Protein AF-A0A3N5T633-F1 (afdb_monomer)

Structure (mmCIF, N/CA/C/O backbone):
data_AF-A0A3N5T633-F1
#
_entry.id   AF-A0A3N5T633-F1
#
loop_
_atom_site.group_PDB
_atom_site.id
_atom_site.type_symbol
_atom_site.label_atom_id
_atom_site.label_alt_id
_atom_site.label_comp_id
_atom_site.label_asym_id
_atom_site.label_entity_id
_atom_site.label_seq_id
_atom_site.pdbx_PDB_ins_code
_atom_site.Cartn_x
_atom_site.Cartn_y
_atom_site.Cartn_z
_atom_site.occupancy
_atom_site.B_iso_or_equiv
_atom_site.auth_seq_id
_atom_site.auth_comp_id
_atom_site.auth_asym_id
_atom_site.auth_atom_id
_atom_site.pdbx_PDB_model_num
ATOM 1 N N . MET A 1 1 ? 18.379 8.668 -17.184 1.00 65.50 1 MET A N 1
ATOM 2 C CA . MET A 1 1 ? 18.862 7.280 -17.038 1.00 65.50 1 MET A CA 1
ATOM 3 C C . MET A 1 1 ? 19.262 6.774 -18.404 1.00 65.50 1 MET A C 1
ATOM 5 O O . MET A 1 1 ? 18.618 7.141 -19.381 1.00 65.50 1 MET A O 1
ATOM 9 N N . GLU A 1 2 ? 20.318 5.975 -18.475 1.00 90.38 2 GLU A N 1
ATOM 10 C CA . GLU A 1 2 ? 20.680 5.277 -19.709 1.00 90.38 2 GLU A CA 1
ATOM 11 C C . GLU A 1 2 ? 19.668 4.159 -20.007 1.00 90.38 2 GLU A C 1
ATOM 13 O O . GLU A 1 2 ? 19.046 3.615 -19.094 1.00 90.38 2 GLU A O 1
ATOM 18 N N . GLN A 1 3 ? 19.505 3.798 -21.282 1.00 90.06 3 GLN A N 1
ATOM 19 C CA . GLN A 1 3 ? 18.469 2.857 -21.732 1.00 90.06 3 GLN A CA 1
ATOM 20 C C . GLN A 1 3 ? 18.548 1.484 -21.041 1.00 90.06 3 GLN A C 1
ATOM 22 O O . GLN A 1 3 ? 17.519 0.891 -20.715 1.00 90.06 3 GLN A O 1
ATOM 27 N N . TRP A 1 4 ? 19.757 0.995 -20.757 1.00 94.62 4 TRP A N 1
ATOM 28 C CA . TRP A 1 4 ? 19.950 -0.291 -20.084 1.00 94.62 4 TRP A CA 1
ATOM 29 C C . TRP A 1 4 ? 19.530 -0.261 -18.606 1.00 94.62 4 TRP A C 1
ATOM 31 O O . TRP A 1 4 ? 19.047 -1.271 -18.098 1.00 94.62 4 TRP A O 1
ATOM 41 N N . GLN A 1 5 ? 19.665 0.884 -17.923 1.00 93.88 5 GLN A N 1
ATOM 42 C CA . GLN A 1 5 ? 19.266 1.036 -16.516 1.00 93.88 5 GLN A CA 1
ATOM 43 C C . GLN A 1 5 ? 17.749 0.954 -16.383 1.00 93.88 5 GLN A C 1
ATOM 45 O O . GLN A 1 5 ? 17.239 0.242 -15.521 1.00 93.88 5 GLN A O 1
ATOM 50 N N . THR A 1 6 ? 17.029 1.635 -17.279 1.00 92.00 6 THR A N 1
ATOM 51 C CA . THR A 1 6 ? 15.567 1.567 -17.335 1.00 92.00 6 THR A CA 1
ATOM 52 C C . THR A 1 6 ? 15.103 0.132 -17.570 1.00 92.00 6 THR A C 1
ATOM 54 O O . THR A 1 6 ? 14.317 -0.384 -16.780 1.00 92.00 6 THR A O 1
ATOM 57 N N . TRP A 1 7 ? 15.657 -0.549 -18.578 1.00 94.94 7 TRP A N 1
ATOM 58 C CA . TRP A 1 7 ? 15.335 -1.953 -18.851 1.00 94.94 7 TRP A CA 1
ATOM 59 C C . TRP A 1 7 ? 15.622 -2.866 -17.648 1.00 94.94 7 TRP A C 1
ATOM 61 O O . TRP A 1 7 ? 14.821 -3.740 -17.308 1.00 94.94 7 TRP A O 1
ATOM 71 N N . PHE A 1 8 ? 16.754 -2.655 -16.970 1.00 96.31 8 PHE A N 1
ATOM 72 C CA . PHE A 1 8 ? 17.128 -3.433 -15.794 1.00 96.31 8 PHE A CA 1
ATOM 73 C C . PHE A 1 8 ? 16.128 -3.240 -14.645 1.00 96.31 8 PHE A C 1
ATOM 75 O O . PHE A 1 8 ? 15.636 -4.227 -14.092 1.00 96.31 8 PHE A O 1
ATOM 82 N N . HIS A 1 9 ? 15.761 -1.993 -14.332 1.00 94.69 9 HIS A N 1
ATOM 83 C CA . HIS A 1 9 ? 14.761 -1.684 -13.308 1.00 94.69 9 HIS A CA 1
ATOM 84 C C . HIS A 1 9 ? 13.384 -2.259 -13.656 1.00 94.69 9 HIS A C 1
ATOM 86 O O . HIS A 1 9 ? 12.741 -2.861 -12.796 1.00 94.69 9 HIS A O 1
ATOM 92 N N . GLU A 1 10 ? 12.948 -2.159 -14.913 1.00 94.62 10 GLU A N 1
ATOM 93 C CA . GLU A 1 10 ? 11.693 -2.762 -15.374 1.00 94.62 10 GLU A CA 1
ATOM 94 C C . GLU A 1 10 ? 11.677 -4.272 -15.128 1.00 94.62 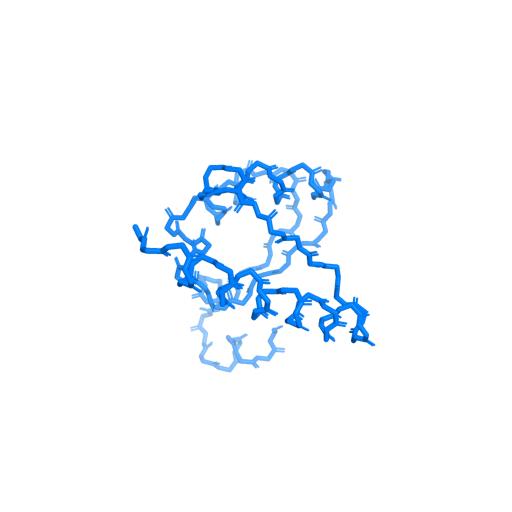10 GLU A C 1
ATOM 96 O O . GLU A 1 10 ? 10.714 -4.809 -14.576 1.00 94.62 10 GLU A O 1
ATOM 101 N N . LYS A 1 11 ? 12.771 -4.969 -15.459 1.00 97.44 11 LYS A N 1
ATOM 102 C CA . LYS A 1 11 ? 12.883 -6.414 -15.224 1.00 97.44 11 LYS A CA 1
ATOM 103 C C . LYS A 1 11 ? 12.911 -6.768 -13.743 1.00 97.44 11 LYS A C 1
ATOM 105 O O . LYS A 1 11 ? 12.340 -7.792 -13.356 1.00 97.44 11 LYS A O 1
ATOM 110 N N . GLN A 1 12 ? 13.536 -5.946 -12.904 1.00 97.25 12 GLN A N 1
ATOM 111 C CA . GLN A 1 12 ? 13.494 -6.133 -11.454 1.00 97.25 12 GLN A CA 1
ATOM 112 C C . GLN A 1 12 ? 12.070 -5.971 -10.914 1.00 97.25 12 GLN A C 1
ATOM 114 O O . GLN A 1 12 ? 11.595 -6.850 -10.194 1.00 97.25 12 GLN A O 1
ATOM 119 N N . VAL A 1 13 ? 11.360 -4.911 -11.308 1.00 97.00 13 VAL A N 1
ATOM 120 C CA . VAL A 1 13 ? 9.975 -4.676 -10.882 1.00 97.00 13 VAL A CA 1
ATOM 121 C C . VAL A 1 13 ? 9.054 -5.800 -11.358 1.00 97.00 13 VAL A C 1
ATOM 123 O O . VAL A 1 13 ? 8.267 -6.317 -10.566 1.00 97.00 13 VAL A O 1
ATOM 126 N N . GLU A 1 14 ? 9.187 -6.246 -12.610 1.00 97.19 14 GLU A N 1
ATOM 127 C CA . GLU A 1 14 ? 8.400 -7.352 -13.167 1.00 97.19 14 GLU A CA 1
ATOM 128 C C . GLU A 1 14 ? 8.549 -8.627 -12.319 1.00 97.19 14 GLU A C 1
ATOM 130 O O . GLU A 1 14 ? 7.560 -9.286 -11.981 1.00 97.19 14 GLU A O 1
ATOM 135 N N . ARG A 1 15 ? 9.785 -8.963 -11.926 1.00 97.94 15 ARG A N 1
ATOM 136 C CA . ARG A 1 15 ? 10.071 -10.115 -11.057 1.00 97.94 15 ARG A CA 1
ATOM 137 C C . ARG A 1 15 ? 9.448 -9.951 -9.673 1.00 97.94 15 ARG A C 1
ATOM 139 O O . ARG A 1 15 ? 8.835 -10.897 -9.180 1.00 97.94 15 ARG A O 1
ATOM 146 N N . THR A 1 16 ? 9.570 -8.769 -9.073 1.00 97.94 16 THR A N 1
ATOM 147 C CA . THR A 1 16 ? 8.998 -8.469 -7.753 1.00 97.94 16 THR A CA 1
ATOM 148 C C . THR A 1 16 ? 7.475 -8.578 -7.767 1.00 97.94 16 THR A C 1
ATOM 150 O O . THR A 1 16 ? 6.908 -9.267 -6.922 1.00 97.94 16 THR A O 1
ATOM 153 N N . ILE A 1 17 ? 6.804 -7.995 -8.765 1.00 97.75 17 ILE A N 1
ATOM 154 C CA . ILE A 1 17 ? 5.344 -8.081 -8.910 1.00 97.75 17 ILE A CA 1
ATOM 155 C C . ILE A 1 17 ? 4.896 -9.538 -9.062 1.00 97.75 17 ILE A C 1
ATOM 157 O O . ILE A 1 17 ? 3.934 -9.950 -8.417 1.00 97.75 17 ILE A O 1
ATOM 161 N N . LYS A 1 18 ? 5.592 -10.350 -9.873 1.00 97.75 18 LYS A N 1
ATOM 162 C CA . LYS A 1 18 ? 5.271 -11.783 -10.016 1.00 97.75 18 LYS A CA 1
ATOM 163 C C . LYS A 1 18 ? 5.411 -12.538 -8.692 1.00 97.75 18 LYS A C 1
ATOM 165 O O . LYS A 1 18 ? 4.555 -13.361 -8.373 1.00 97.75 18 LYS A O 1
ATOM 170 N N . ALA A 1 19 ? 6.459 -12.256 -7.919 1.00 98.31 19 ALA A N 1
ATOM 171 C CA . ALA A 1 19 ? 6.672 -12.883 -6.617 1.00 98.31 19 ALA A CA 1
ATOM 172 C C . ALA A 1 19 ? 5.590 -12.487 -5.598 1.00 98.31 19 ALA A C 1
ATOM 174 O O . ALA A 1 19 ? 5.069 -13.356 -4.902 1.00 98.31 19 ALA A O 1
ATOM 175 N N . LEU A 1 20 ? 5.204 -11.209 -5.551 1.00 97.94 20 LEU A N 1
ATOM 176 C CA . LEU A 1 20 ? 4.118 -10.718 -4.696 1.00 97.94 20 LEU A CA 1
ATOM 177 C C . LEU A 1 20 ? 2.779 -11.366 -5.065 1.00 97.94 20 LEU A C 1
ATOM 179 O O . LEU A 1 20 ? 2.113 -11.929 -4.197 1.00 97.94 20 LEU A O 1
ATOM 183 N N . LYS A 1 21 ? 2.448 -11.413 -6.362 1.00 96.94 21 LYS A N 1
ATOM 184 C CA . LYS A 1 21 ? 1.227 -12.067 -6.858 1.00 96.94 21 LYS A CA 1
ATOM 185 C C . LYS A 1 21 ? 1.171 -13.552 -6.505 1.00 96.94 21 LYS A C 1
ATOM 187 O O . LYS A 1 21 ? 0.117 -14.037 -6.111 1.00 96.94 21 LYS A O 1
ATOM 192 N N . LYS A 1 22 ? 2.300 -14.269 -6.576 1.00 97.75 22 LYS A N 1
ATOM 193 C CA . LYS A 1 22 ? 2.389 -15.679 -6.147 1.00 97.75 22 LYS A CA 1
ATOM 194 C C . LYS A 1 22 ? 2.080 -15.866 -4.653 1.00 97.75 22 LYS A C 1
ATOM 196 O O . LYS A 1 22 ? 1.649 -16.942 -4.261 1.00 97.75 22 LYS A O 1
ATOM 201 N N . ASN A 1 23 ? 2.285 -14.831 -3.840 1.00 97.62 23 ASN A N 1
ATOM 202 C CA . ASN A 1 23 ? 1.981 -14.817 -2.409 1.00 97.62 23 ASN A CA 1
ATOM 203 C C . ASN A 1 23 ? 0.646 -14.111 -2.097 1.00 97.62 23 ASN A C 1
ATOM 205 O O . ASN A 1 23 ? 0.457 -13.637 -0.984 1.00 97.62 23 ASN A O 1
ATOM 209 N N . ASN A 1 24 ? -0.276 -14.042 -3.065 1.00 96.31 24 ASN A N 1
ATOM 210 C CA . ASN A 1 24 ? -1.602 -13.423 -2.931 1.00 96.31 24 ASN A CA 1
ATOM 211 C C . ASN A 1 24 ? -1.593 -11.914 -2.631 1.00 96.31 24 ASN A C 1
ATOM 213 O O . ASN A 1 24 ? -2.591 -11.373 -2.160 1.00 96.31 24 ASN A O 1
ATOM 217 N N . PHE A 1 25 ? -0.501 -11.217 -2.949 1.00 95.50 25 PHE A N 1
ATOM 218 C CA . PHE A 1 25 ? -0.449 -9.758 -2.905 1.00 95.50 25 PHE A CA 1
ATOM 219 C C . PHE A 1 25 ? -0.665 -9.180 -4.302 1.00 95.50 25 PHE A C 1
ATOM 221 O O . PHE A 1 25 ? 0.115 -9.427 -5.227 1.00 95.50 25 PHE A O 1
ATOM 228 N N . 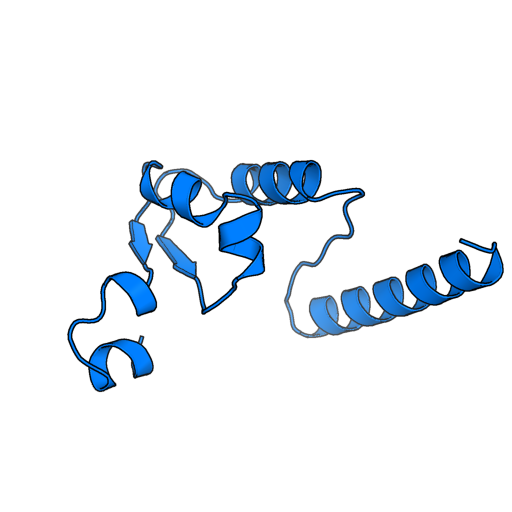GLU A 1 26 ? -1.709 -8.370 -4.462 1.00 93.69 26 GLU A N 1
ATOM 229 C CA . GLU A 1 26 ? -1.851 -7.548 -5.659 1.00 93.69 26 GLU A CA 1
ATOM 230 C C . GLU A 1 26 ? -0.798 -6.429 -5.635 1.00 93.69 26 GLU A C 1
ATOM 232 O O . GLU A 1 26 ? -0.640 -5.726 -4.640 1.00 93.69 26 GLU A O 1
ATOM 237 N N . ALA A 1 27 ? -0.052 -6.281 -6.730 1.00 95.31 27 ALA A N 1
ATOM 238 C CA . ALA A 1 27 ? 1.022 -5.303 -6.851 1.00 95.31 27 ALA A CA 1
ATOM 239 C C . ALA A 1 27 ? 0.994 -4.636 -8.227 1.00 95.31 27 ALA A C 1
ATOM 241 O O . ALA A 1 27 ? 0.766 -5.296 -9.249 1.00 95.31 27 ALA A O 1
ATOM 242 N N . LEU A 1 28 ? 1.238 -3.326 -8.232 1.00 94.25 28 LEU A N 1
ATOM 243 C CA . LEU A 1 28 ? 1.136 -2.443 -9.390 1.00 94.25 28 LEU A CA 1
ATOM 244 C C . LEU A 1 28 ? 2.365 -1.537 -9.435 1.00 94.25 28 LEU A C 1
ATOM 246 O O . LEU A 1 28 ? 2.846 -1.091 -8.394 1.00 94.25 28 LEU A O 1
ATOM 250 N N . LEU A 1 29 ? 2.848 -1.254 -10.644 1.00 94.94 29 LEU A N 1
ATOM 251 C CA . LEU A 1 29 ? 3.820 -0.196 -10.889 1.00 94.94 29 LEU A CA 1
ATOM 252 C C . LEU A 1 29 ? 3.068 1.031 -11.405 1.00 94.94 29 LEU A C 1
ATOM 254 O O . LEU A 1 29 ? 2.302 0.930 -12.361 1.00 94.94 29 LEU A O 1
ATOM 258 N N . VAL A 1 30 ? 3.310 2.173 -10.776 1.00 95.56 30 VAL A N 1
ATOM 259 C CA . VAL A 1 30 ? 2.748 3.480 -11.132 1.00 95.56 30 VAL A CA 1
ATOM 260 C C . VAL A 1 30 ? 3.891 4.461 -11.414 1.00 95.56 30 VAL A C 1
ATOM 262 O O . VAL A 1 30 ? 4.992 4.254 -10.899 1.00 95.56 30 VAL A O 1
ATOM 265 N N . PRO A 1 31 ? 3.672 5.496 -12.244 1.00 93.38 31 PRO A N 1
ATOM 266 C CA . PRO A 1 31 ? 4.752 6.363 -12.719 1.00 93.38 31 PRO A CA 1
ATOM 267 C C . PRO A 1 31 ? 5.348 7.271 -11.635 1.00 93.38 31 PRO A C 1
ATOM 269 O O . PRO A 1 31 ? 6.527 7.609 -11.716 1.00 93.38 31 PRO A O 1
ATOM 272 N N . ASP A 1 32 ? 4.558 7.670 -10.635 1.00 95.62 32 ASP A N 1
ATOM 273 C CA . ASP A 1 32 ? 4.985 8.613 -9.602 1.00 95.62 32 ASP A CA 1
ATOM 274 C C . ASP A 1 32 ? 4.203 8.458 -8.282 1.00 95.62 32 ASP A C 1
ATOM 276 O O . ASP A 1 32 ? 3.283 7.643 -8.148 1.00 95.62 32 ASP A 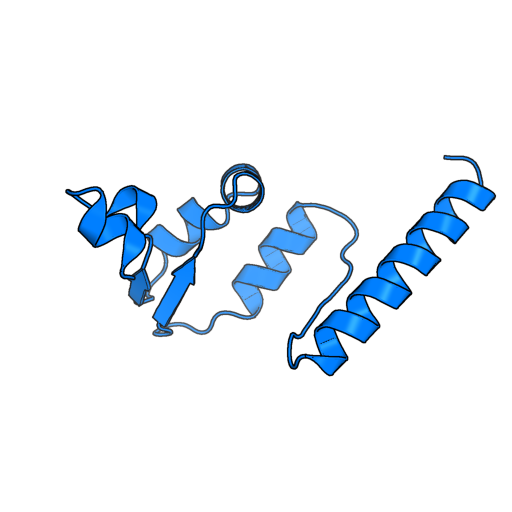O 1
ATOM 280 N N . SER A 1 33 ? 4.598 9.249 -7.280 1.00 96.38 33 SER A N 1
ATOM 281 C CA . SER A 1 33 ? 3.997 9.257 -5.943 1.00 96.38 33 SER A CA 1
ATOM 282 C C . SER A 1 33 ? 2.538 9.710 -5.933 1.00 96.38 33 SER A C 1
ATOM 284 O O . SER A 1 33 ? 1.765 9.234 -5.101 1.00 96.38 33 SER A O 1
ATOM 286 N N . LYS A 1 34 ? 2.142 10.599 -6.850 1.00 97.31 34 LYS A N 1
ATOM 287 C CA . LYS A 1 34 ? 0.765 11.083 -6.950 1.00 97.31 34 LYS A CA 1
ATOM 288 C C . LYS A 1 34 ? -0.143 9.976 -7.480 1.00 97.31 34 LYS A C 1
ATOM 290 O O . LYS A 1 34 ? -1.174 9.699 -6.875 1.00 97.31 34 LYS A O 1
ATOM 295 N N . ALA A 1 35 ? 0.279 9.288 -8.538 1.00 97.81 35 ALA A N 1
ATOM 296 C CA . ALA A 1 35 ? -0.421 8.125 -9.068 1.00 97.81 35 ALA A CA 1
ATOM 297 C C . ALA A 1 35 ? -0.514 6.998 -8.024 1.00 97.81 35 ALA A C 1
ATOM 299 O O . ALA A 1 35 ? -1.550 6.345 -7.915 1.00 97.81 35 ALA A O 1
ATOM 300 N N . ALA A 1 36 ? 0.529 6.802 -7.207 1.00 97.06 36 ALA A N 1
ATOM 301 C CA . ALA A 1 36 ? 0.491 5.854 -6.091 1.00 97.06 36 ALA A CA 1
ATOM 302 C C . ALA A 1 36 ? -0.568 6.225 -5.045 1.00 97.06 36 ALA A C 1
ATOM 304 O O . ALA A 1 36 ? -1.352 5.368 -4.638 1.00 97.06 36 ALA A O 1
ATOM 305 N N . PHE A 1 37 ? -0.613 7.494 -4.630 1.00 97.38 37 PHE A N 1
ATOM 306 C CA . PHE A 1 37 ? -1.623 7.991 -3.699 1.00 97.38 37 PHE A CA 1
ATOM 307 C C . PHE A 1 37 ? -3.044 7.779 -4.243 1.00 97.38 37 PHE A C 1
ATOM 309 O O . PHE A 1 37 ? -3.894 7.211 -3.556 1.00 97.38 37 PHE A O 1
ATOM 316 N N . GLU A 1 38 ? -3.297 8.187 -5.488 1.00 97.38 38 GLU A N 1
ATOM 317 C CA . GLU A 1 38 ? -4.612 8.067 -6.126 1.00 97.38 38 GLU A CA 1
ATOM 318 C C . GLU A 1 38 ? -5.065 6.605 -6.240 1.00 97.38 38 GLU A C 1
ATOM 320 O O . GLU A 1 38 ? -6.207 6.283 -5.902 1.00 97.38 38 GLU A O 1
ATOM 325 N N . GLU A 1 39 ? -4.168 5.702 -6.646 1.00 97.00 39 GLU A N 1
ATOM 326 C CA . GLU A 1 39 ? -4.487 4.283 -6.802 1.00 97.00 39 GLU A CA 1
ATOM 327 C C . GLU A 1 39 ? -4.802 3.611 -5.456 1.00 97.00 39 GLU A C 1
ATOM 329 O O . GLU A 1 39 ? -5.749 2.826 -5.365 1.00 97.00 39 GLU A O 1
ATOM 334 N N . VAL A 1 40 ? -4.071 3.958 -4.388 1.00 95.38 40 VAL A N 1
ATOM 335 C C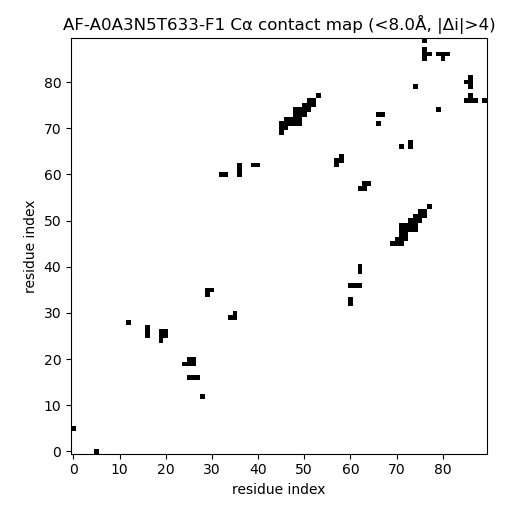A . VAL A 1 40 ? -4.368 3.483 -3.025 1.00 95.38 40 VAL A CA 1
ATOM 336 C C . VAL A 1 40 ? -5.749 3.964 -2.580 1.00 95.38 40 VAL A C 1
ATOM 338 O O . VAL A 1 40 ? -6.579 3.160 -2.149 1.00 95.38 40 VAL A O 1
ATOM 341 N N . MET A 1 41 ? -6.032 5.261 -2.718 1.00 95.25 41 MET A N 1
ATOM 342 C CA . MET A 1 41 ? -7.295 5.841 -2.254 1.00 95.25 41 MET A CA 1
ATOM 343 C C . MET A 1 41 ? -8.503 5.308 -3.029 1.00 95.25 41 MET A C 1
ATOM 345 O O . MET A 1 41 ? -9.554 5.071 -2.430 1.00 95.25 41 MET A O 1
ATOM 349 N N . LYS A 1 42 ? -8.353 5.053 -4.331 1.00 95.81 42 LYS A N 1
ATOM 350 C CA . LYS A 1 42 ? -9.395 4.464 -5.181 1.00 95.81 42 LYS A CA 1
ATOM 351 C C . LYS A 1 42 ? -9.794 3.049 -4.750 1.00 95.81 42 LYS A C 1
ATOM 353 O O . LYS A 1 42 ? -10.948 2.666 -4.918 1.00 95.81 42 LYS A O 1
ATOM 358 N N . ARG A 1 43 ? -8.850 2.263 -4.228 1.00 93.62 43 ARG A N 1
ATOM 359 C CA . ARG A 1 43 ? -9.054 0.837 -3.913 1.00 93.62 43 ARG A CA 1
ATOM 360 C C . ARG A 1 43 ? -9.674 0.578 -2.551 1.00 93.62 43 ARG A C 1
ATOM 362 O O . ARG A 1 43 ? -10.218 -0.498 -2.333 1.00 93.62 43 ARG A O 1
ATOM 369 N N . ILE A 1 44 ? -9.586 1.538 -1.640 1.00 94.00 44 ILE A N 1
ATOM 370 C CA . ILE A 1 44 ? -10.164 1.422 -0.304 1.00 94.00 44 ILE A CA 1
ATOM 371 C C . ILE A 1 44 ? -11.632 1.854 -0.395 1.00 94.00 44 ILE A C 1
ATOM 373 O O . ILE A 1 44 ? -11.882 3.017 -0.712 1.00 94.00 44 ILE A O 1
ATOM 377 N N . PRO A 1 45 ? -12.613 0.968 -0.156 1.00 92.12 45 PRO A N 1
ATOM 378 C CA . PRO A 1 45 ? -14.011 1.370 -0.109 1.00 92.12 45 PRO A CA 1
ATOM 379 C C . PRO A 1 45 ? -14.325 2.097 1.204 1.00 92.12 45 PRO A C 1
ATOM 381 O O . PRO A 1 45 ? -13.652 1.917 2.222 1.00 92.12 45 PRO A O 1
ATOM 384 N N . ASP A 1 46 ? -15.372 2.918 1.190 1.00 90.19 46 ASP A N 1
ATOM 385 C CA . ASP A 1 46 ? -15.860 3.560 2.411 1.00 90.19 46 ASP A CA 1
ATOM 386 C C . ASP A 1 46 ? -16.413 2.508 3.387 1.00 90.19 46 ASP A C 1
ATOM 388 O O . ASP A 1 46 ? -16.955 1.480 2.981 1.00 90.19 46 ASP A O 1
ATOM 392 N N . GLY A 1 47 ? -16.240 2.743 4.690 1.00 91.50 47 GLY A N 1
ATOM 393 C CA . GLY A 1 47 ? -16.600 1.785 5.739 1.00 91.50 47 GLY A CA 1
ATOM 394 C C . GLY A 1 47 ? -15.642 0.595 5.894 1.00 91.50 47 GLY A C 1
ATOM 395 O O . GLY A 1 47 ? -15.844 -0.223 6.790 1.00 91.50 47 GLY A O 1
ATOM 396 N N . ALA A 1 48 ? -14.588 0.492 5.077 1.00 94.44 48 ALA A N 1
ATOM 397 C CA . ALA A 1 48 ? -13.563 -0.537 5.241 1.00 94.44 48 ALA A CA 1
ATOM 398 C C . ALA A 1 48 ? -12.830 -0.415 6.586 1.00 94.44 48 ALA A C 1
ATOM 400 O O . ALA A 1 48 ? -12.686 0.678 7.135 1.00 94.44 48 ALA A O 1
ATOM 401 N N . THR A 1 49 ? -12.301 -1.535 7.082 1.00 94.94 49 THR A N 1
ATOM 402 C CA . THR A 1 49 ? -11.257 -1.515 8.115 1.00 94.94 49 THR A CA 1
ATOM 403 C C . THR A 1 49 ? -9.899 -1.578 7.436 1.00 94.94 49 THR A C 1
ATOM 405 O O . THR A 1 49 ? -9.643 -2.494 6.657 1.00 94.94 49 THR A O 1
ATOM 408 N N . VAL A 1 50 ? -9.040 -0.601 7.716 1.00 94.00 50 VAL A N 1
ATOM 409 C CA . VAL A 1 50 ? -7.706 -0.489 7.120 1.00 94.00 50 VAL A CA 1
ATOM 410 C C . VAL A 1 50 ? -6.688 -0.345 8.235 1.00 94.00 50 VAL A C 1
ATOM 412 O O . VAL A 1 50 ? -6.817 0.543 9.072 1.00 94.00 50 VAL A O 1
ATOM 415 N N . ALA A 1 51 ? -5.663 -1.190 8.216 1.00 91.50 51 ALA A N 1
ATOM 416 C CA . ALA A 1 51 ? -4.505 -1.069 9.085 1.00 91.50 51 ALA A CA 1
ATOM 417 C C . ALA A 1 51 ? -3.258 -0.737 8.264 1.00 91.50 51 ALA A C 1
ATOM 419 O O . ALA A 1 51 ? -3.130 -1.165 7.114 1.00 91.50 51 ALA A O 1
ATOM 420 N N . VAL A 1 52 ? -2.332 0.009 8.858 1.00 90.69 52 VAL A N 1
ATOM 421 C CA . VAL A 1 52 ? -1.026 0.300 8.256 1.00 90.69 52 VAL A CA 1
ATOM 422 C C . VAL A 1 52 ? 0.100 -0.122 9.189 1.00 90.69 52 VAL A C 1
ATOM 424 O O . VAL A 1 52 ? 0.058 0.115 10.396 1.00 90.69 52 VAL A O 1
ATOM 427 N N . GLY A 1 53 ? 1.133 -0.725 8.605 1.00 84.88 53 GLY A N 1
ATOM 428 C CA . GLY A 1 53 ? 2.415 -0.900 9.277 1.00 84.88 53 GLY A CA 1
ATOM 429 C C . GLY A 1 53 ? 3.235 0.393 9.283 1.00 84.88 53 GLY A C 1
ATOM 430 O O . GLY A 1 53 ? 2.829 1.422 8.736 1.00 84.88 53 GLY A O 1
ATOM 431 N N . GLY A 1 54 ? 4.437 0.327 9.856 1.00 81.94 54 GLY A N 1
ATOM 432 C CA . GLY A 1 54 ? 5.382 1.438 9.802 1.00 81.94 54 GLY A CA 1
ATOM 433 C C . GLY A 1 54 ? 5.914 1.666 8.390 1.00 81.94 54 GLY A C 1
ATOM 434 O O . GLY A 1 54 ? 6.688 0.860 7.880 1.00 81.94 54 GLY A O 1
ATOM 435 N N . SER A 1 55 ? 5.514 2.774 7.762 1.00 90.50 55 SER A N 1
ATOM 436 C CA . SER A 1 55 ? 5.988 3.170 6.435 1.00 90.50 55 SER A CA 1
ATOM 437 C C . SER A 1 55 ? 6.160 4.680 6.333 1.00 90.50 55 SER A C 1
ATOM 439 O O . SER A 1 55 ? 5.192 5.440 6.288 1.00 90.50 55 SER A O 1
ATOM 441 N N . ILE A 1 56 ? 7.419 5.111 6.237 1.00 91.44 56 ILE A N 1
ATOM 442 C CA . ILE A 1 56 ? 7.769 6.519 6.014 1.00 91.44 56 ILE A CA 1
ATOM 443 C C . ILE A 1 56 ? 7.237 6.983 4.655 1.00 91.44 56 ILE A C 1
ATOM 445 O O . ILE A 1 56 ? 6.726 8.092 4.539 1.00 91.44 56 ILE A O 1
ATOM 449 N N . THR A 1 57 ? 7.289 6.123 3.636 1.00 94.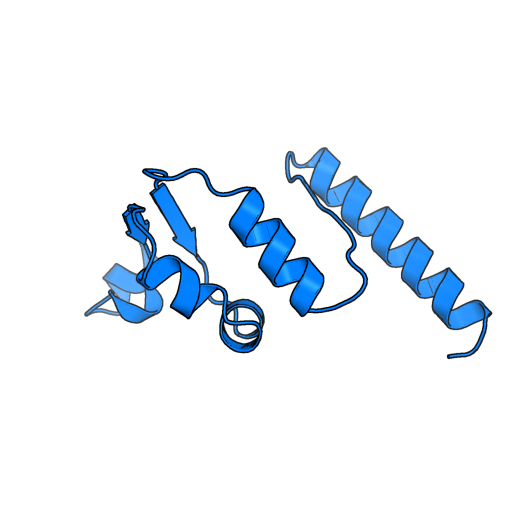94 57 THR A N 1
ATOM 450 C CA . THR A 1 57 ? 6.811 6.462 2.294 1.00 94.94 57 THR A CA 1
ATOM 451 C C . THR A 1 57 ? 5.314 6.759 2.285 1.00 94.94 57 THR A C 1
ATOM 453 O O . THR A 1 57 ? 4.918 7.740 1.666 1.00 94.94 57 THR A O 1
ATOM 456 N N . LEU A 1 58 ? 4.484 5.989 3.008 1.00 95.06 58 LEU A N 1
ATOM 457 C CA . LEU A 1 58 ? 3.042 6.272 3.104 1.00 95.06 58 LEU A CA 1
ATOM 458 C C . LEU A 1 58 ? 2.759 7.631 3.760 1.00 95.06 58 LEU A C 1
ATOM 460 O O . LEU A 1 58 ? 1.827 8.321 3.345 1.00 95.06 58 LEU A O 1
ATOM 464 N N . ALA A 1 59 ? 3.569 8.025 4.748 1.00 92.56 59 ALA A N 1
ATOM 465 C CA . ALA A 1 59 ? 3.489 9.349 5.361 1.00 92.56 59 ALA A CA 1
ATOM 466 C C . ALA A 1 59 ? 3.888 10.450 4.363 1.00 92.56 59 ALA A C 1
ATOM 468 O O . ALA A 1 59 ? 3.156 11.417 4.185 1.00 92.56 59 ALA A O 1
ATOM 469 N N . GLN A 1 60 ? 5.011 10.275 3.658 1.00 95.69 60 GLN A N 1
ATOM 470 C CA . GLN A 1 60 ? 5.531 11.254 2.695 1.00 95.69 60 GLN A CA 1
ATOM 471 C C . GLN A 1 60 ? 4.571 11.535 1.537 1.00 95.69 60 GLN A C 1
ATOM 473 O O . GLN A 1 60 ? 4.463 12.677 1.100 1.00 95.69 60 GLN A O 1
ATOM 478 N N . ILE A 1 61 ? 3.875 10.511 1.035 1.00 96.69 61 ILE A N 1
ATOM 479 C CA . ILE A 1 61 ? 2.914 10.671 -0.067 1.00 96.69 61 ILE A CA 1
ATOM 480 C C . ILE A 1 61 ? 1.511 11.085 0.413 1.00 96.69 61 ILE A C 1
ATOM 482 O O . ILE A 1 61 ? 0.598 11.178 -0.400 1.00 96.69 61 ILE A O 1
ATOM 486 N N . GLY A 1 62 ? 1.319 11.314 1.718 1.00 95.56 62 GLY A N 1
ATOM 487 C CA . GLY A 1 62 ? 0.064 11.811 2.292 1.00 95.56 62 GLY A CA 1
ATOM 488 C C . GLY A 1 62 ? -1.048 10.771 2.461 1.00 95.56 62 GLY A C 1
ATOM 489 O O . GLY A 1 62 ? -2.174 11.143 2.791 1.00 95.56 62 GLY A O 1
ATOM 490 N N . VAL A 1 63 ? -0.770 9.473 2.269 1.00 96.00 63 VAL A N 1
ATOM 491 C CA . VAL A 1 63 ? -1.782 8.409 2.435 1.00 96.00 63 VAL A CA 1
ATOM 492 C C . VAL A 1 63 ? -2.292 8.367 3.874 1.00 96.00 63 VAL A C 1
ATOM 494 O O . VAL A 1 63 ? -3.498 8.288 4.081 1.00 96.00 63 VAL A O 1
ATOM 497 N N . LEU A 1 64 ? -1.404 8.459 4.869 1.00 93.25 64 LEU A N 1
ATOM 498 C CA . LEU A 1 64 ? -1.797 8.351 6.281 1.00 93.25 64 LEU A CA 1
ATOM 499 C C . LEU A 1 64 ? -2.782 9.459 6.685 1.00 93.25 64 LEU A C 1
ATOM 501 O O . LEU A 1 64 ? -3.854 9.169 7.211 1.00 93.25 64 LEU A O 1
ATOM 505 N N . ASP A 1 65 ? -2.472 10.708 6.334 1.00 93.62 65 ASP A N 1
ATOM 506 C CA . ASP A 1 65 ? -3.333 11.863 6.612 1.00 93.62 65 ASP A CA 1
ATOM 507 C C . ASP A 1 65 ? -4.693 11.769 5.906 1.00 93.62 65 ASP A C 1
ATOM 509 O O . ASP A 1 65 ? -5.711 12.229 6.430 1.00 93.62 65 ASP A O 1
ATOM 513 N N . ALA A 1 66 ? -4.723 11.195 4.700 1.00 94.88 66 ALA A N 1
ATOM 514 C CA . ALA A 1 66 ? -5.956 11.005 3.945 1.00 94.88 66 ALA A CA 1
ATOM 515 C C . ALA A 1 66 ? -6.839 9.907 4.554 1.00 94.88 66 ALA A C 1
ATOM 517 O O . ALA A 1 66 ? -8.057 10.075 4.622 1.00 94.88 66 ALA A O 1
ATOM 518 N N . LEU A 1 67 ? -6.240 8.808 5.024 1.00 93.81 67 LEU A N 1
ATOM 519 C CA . LEU A 1 67 ? -6.959 7.719 5.686 1.00 93.81 67 LEU A CA 1
ATOM 520 C C . LEU A 1 67 ? -7.545 8.153 7.031 1.00 93.81 67 LEU A C 1
ATOM 522 O O . LEU A 1 67 ? -8.691 7.816 7.313 1.00 93.81 67 LEU A O 1
ATOM 526 N N . GLU A 1 68 ? -6.824 8.966 7.809 1.00 90.94 68 GLU A N 1
ATOM 527 C CA . GLU A 1 68 ? -7.331 9.517 9.077 1.00 90.94 68 GLU A CA 1
ATOM 528 C C . GLU A 1 68 ? -8.586 10.378 8.911 1.00 90.94 68 GLU A C 1
ATOM 530 O O . GLU A 1 68 ? -9.443 10.409 9.791 1.00 90.94 68 GLU A O 1
ATOM 535 N N . LYS A 1 69 ? -8.706 11.087 7.785 1.00 91.94 69 LYS A N 1
ATOM 536 C CA . LYS A 1 69 ? -9.847 1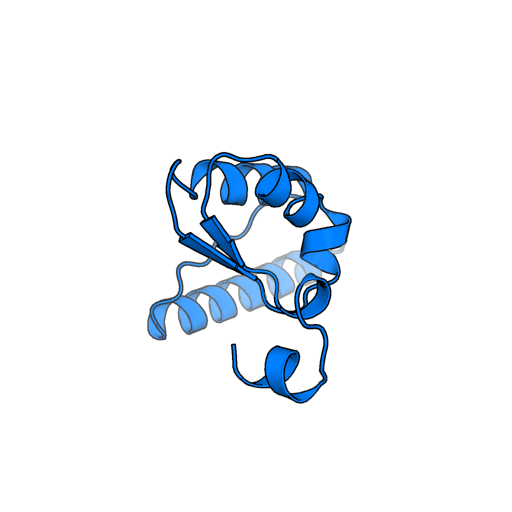1.973 7.500 1.00 91.94 69 LYS A CA 1
ATOM 537 C C . LYS A 1 69 ? -11.004 11.255 6.806 1.00 91.94 69 LYS A C 1
ATOM 539 O O . LYS A 1 69 ? -12.055 11.859 6.583 1.00 91.94 69 LYS A O 1
ATOM 544 N N . ARG A 1 70 ? -10.820 9.993 6.416 1.00 92.19 70 ARG A N 1
ATOM 545 C CA . ARG A 1 70 ? -11.800 9.232 5.642 1.00 92.19 70 ARG A CA 1
ATOM 546 C C . ARG A 1 70 ? -12.778 8.501 6.561 1.00 92.19 70 ARG A C 1
ATOM 548 O O . ARG A 1 70 ? -12.458 8.136 7.685 1.00 92.19 70 ARG A O 1
ATOM 555 N N . LYS A 1 71 ? -13.990 8.244 6.061 1.00 92.06 71 LYS A N 1
ATOM 556 C CA . LYS A 1 71 ? -15.022 7.449 6.748 1.00 92.06 71 LYS A CA 1
ATOM 557 C C . LYS A 1 71 ? -14.706 5.947 6.689 1.00 92.06 71 LYS A C 1
ATOM 559 O O . LYS A 1 71 ? -15.399 5.186 6.016 1.00 92.06 71 LYS A O 1
ATOM 564 N N . ILE A 1 72 ? -13.638 5.535 7.360 1.00 94.06 72 ILE A N 1
ATOM 565 C CA . ILE A 1 72 ? -13.185 4.145 7.488 1.00 94.06 72 ILE A CA 1
ATOM 566 C C . ILE A 1 72 ? -12.821 3.850 8.945 1.00 94.06 72 ILE A C 1
ATOM 568 O O . ILE A 1 72 ? -12.598 4.765 9.735 1.00 94.06 72 ILE A O 1
ATOM 572 N N . ASN A 1 73 ? -12.724 2.572 9.297 1.00 92.81 73 ASN A N 1
ATOM 573 C CA . ASN A 1 73 ? -12.121 2.160 10.558 1.00 92.81 73 ASN A CA 1
ATOM 574 C C . ASN A 1 73 ? -10.599 2.051 10.370 1.00 92.81 73 ASN A C 1
ATOM 576 O O . ASN A 1 73 ? -10.098 1.033 9.890 1.00 92.81 73 ASN A O 1
ATOM 580 N N . PHE A 1 74 ? -9.875 3.130 10.671 1.00 92.50 74 PHE A N 1
ATOM 581 C CA . PHE A 1 74 ? -8.430 3.210 10.460 1.00 92.50 74 PHE A CA 1
ATOM 582 C C . PHE A 1 74 ? -7.634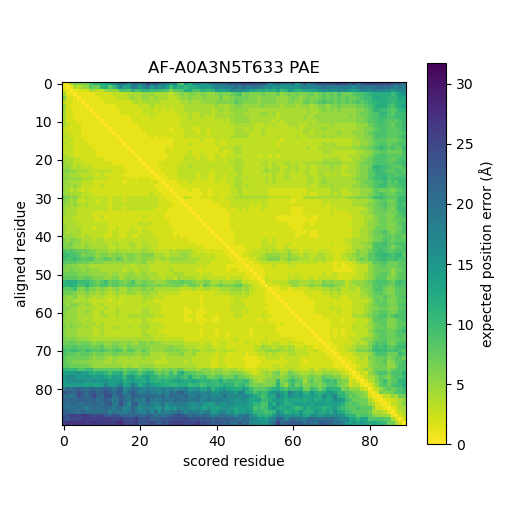 2.840 11.720 1.00 92.50 74 PHE A C 1
ATOM 584 O O . PHE A 1 74 ? -7.761 3.479 12.766 1.00 92.50 74 PHE A O 1
ATOM 591 N N . ILE A 1 75 ? -6.780 1.823 11.593 1.00 89.88 75 ILE A N 1
ATOM 592 C CA . ILE A 1 75 ? -5.920 1.298 12.655 1.00 89.88 75 ILE A CA 1
ATOM 593 C C . ILE A 1 75 ? -4.472 1.680 12.342 1.00 89.88 75 ILE A C 1
ATOM 595 O O . ILE A 1 75 ? -3.895 1.244 11.343 1.00 89.88 75 ILE A O 1
ATOM 599 N N . TRP A 1 76 ? -3.863 2.475 13.219 1.00 86.94 76 TRP A N 1
ATOM 600 C CA . TRP A 1 76 ? -2.461 2.866 13.093 1.00 86.94 76 TRP A CA 1
ATOM 601 C C . TRP A 1 76 ? -1.736 2.705 14.435 1.00 86.94 76 TRP A C 1
ATOM 603 O O . TRP A 1 76 ? -1.661 3.655 15.224 1.00 86.94 76 TRP A O 1
ATOM 613 N N . PRO A 1 77 ? -1.165 1.513 14.700 1.00 80.25 77 PRO A N 1
ATOM 614 C CA . PRO A 1 77 ? -0.621 1.167 16.013 1.00 80.25 77 PRO A CA 1
ATOM 615 C C . PRO A 1 77 ? 0.487 2.109 16.489 1.00 80.25 77 PRO A C 1
ATOM 617 O O . PRO 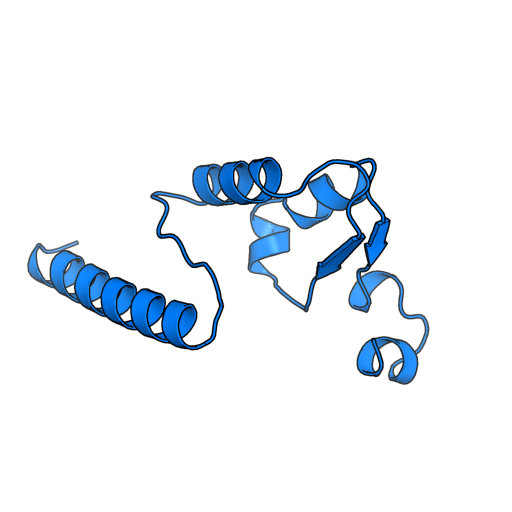A 1 77 ? 0.521 2.466 17.658 1.00 80.25 77 PRO A O 1
ATOM 620 N N . GLN A 1 78 ? 1.348 2.599 15.591 1.00 73.69 78 GLN A N 1
ATOM 621 C CA . GLN A 1 78 ? 2.443 3.507 15.967 1.00 73.69 78 GLN A CA 1
ATOM 622 C C . GLN A 1 78 ? 1.970 4.870 16.492 1.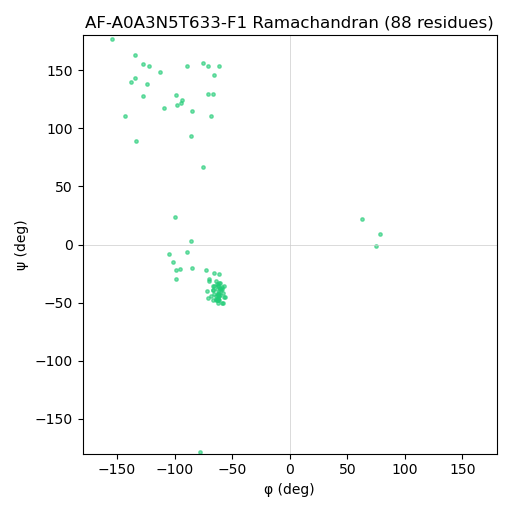00 73.69 78 GLN A C 1
ATOM 624 O O . GLN A 1 78 ? 2.713 5.529 17.213 1.00 73.69 78 GLN A O 1
ATOM 629 N N . LYS A 1 79 ? 0.765 5.312 16.113 1.00 72.88 79 LYS A N 1
ATOM 630 C CA . LYS A 1 79 ? 0.182 6.580 16.575 1.00 72.88 79 LYS A CA 1
ATOM 631 C C . LYS A 1 79 ? -0.803 6.378 17.729 1.00 72.88 79 LYS A C 1
ATOM 633 O O . LYS A 1 79 ? -0.978 7.276 18.545 1.00 72.88 79 LYS A O 1
ATOM 638 N N . GLN A 1 80 ? -1.461 5.220 17.779 1.00 71.69 80 GLN A N 1
ATOM 639 C CA . GLN A 1 80 ? -2.538 4.920 18.728 1.00 71.69 80 GLN A CA 1
ATOM 640 C C . GLN A 1 80 ? -2.071 4.112 19.951 1.00 71.69 80 GLN A C 1
ATOM 642 O O . GLN A 1 80 ? -2.735 4.149 20.987 1.00 71.69 80 GLN A O 1
ATOM 647 N N . GLY A 1 81 ? -0.949 3.396 19.847 1.00 68.56 81 GLY A N 1
ATOM 648 C CA . GLY A 1 81 ? -0.370 2.614 20.934 1.00 68.56 81 GLY A CA 1
ATOM 649 C C . GLY A 1 81 ? 0.130 3.517 22.058 1.00 68.56 81 GLY A C 1
ATOM 650 O O . GLY A 1 81 ? 0.864 4.475 21.819 1.00 68.56 81 GLY A O 1
ATOM 651 N N . LYS A 1 82 ? -0.277 3.220 23.296 1.00 60.78 82 LYS A N 1
ATOM 652 C CA . LYS A 1 82 ? 0.169 3.956 24.490 1.00 60.78 82 LYS A CA 1
ATOM 653 C C . LYS A 1 82 ? 1.357 3.269 25.156 1.00 60.78 82 LYS A C 1
ATOM 655 O O . LYS A 1 82 ? 2.112 3.917 25.877 1.00 60.78 82 LYS A O 1
ATOM 660 N N . THR A 1 83 ? 1.536 1.976 24.893 1.00 72.50 83 THR A N 1
ATOM 661 C CA . THR A 1 83 ? 2.639 1.155 25.397 1.00 72.50 83 THR A CA 1
ATOM 662 C C . THR A 1 83 ? 3.377 0.419 24.266 1.00 72.50 83 THR A C 1
ATOM 664 O O . THR A 1 83 ? 2.805 0.176 23.193 1.00 72.50 83 THR A O 1
ATOM 667 N N . PRO A 1 84 ? 4.656 0.048 24.474 1.00 65.56 84 PRO A N 1
ATOM 668 C CA . PRO A 1 84 ? 5.420 -0.737 23.505 1.00 65.56 84 PRO A CA 1
ATOM 669 C C . PRO A 1 84 ? 4.769 -2.088 23.180 1.00 65.56 84 PRO A C 1
ATOM 671 O O . PRO A 1 84 ? 4.774 -2.496 22.021 1.00 65.56 84 PRO A O 1
ATOM 674 N N . GLU A 1 85 ? 4.175 -2.757 24.171 1.00 67.44 85 GLU A N 1
ATOM 675 C CA . GLU A 1 85 ? 3.430 -4.005 23.992 1.00 67.44 85 GLU A CA 1
ATOM 676 C C . GLU A 1 85 ? 2.187 -3.819 23.111 1.00 67.44 85 GLU A C 1
ATOM 678 O O . GLU A 1 85 ? 2.013 -4.566 22.153 1.00 67.44 85 GLU A O 1
ATOM 683 N N . GLU A 1 86 ? 1.364 -2.791 23.344 1.00 63.00 86 GLU A N 1
ATOM 684 C CA . GLU A 1 86 ? 0.193 -2.496 22.494 1.00 63.00 86 GLU A CA 1
ATOM 685 C C . GLU A 1 86 ? 0.581 -2.187 21.043 1.00 63.00 86 GLU A C 1
ATOM 687 O O . GLU A 1 86 ? -0.142 -2.538 20.114 1.00 63.00 86 GLU A O 1
ATOM 692 N N . THR A 1 87 ? 1.747 -1.570 20.837 1.00 60.72 87 THR A N 1
ATOM 693 C CA . THR A 1 87 ? 2.270 -1.266 19.495 1.00 60.72 87 THR A CA 1
ATOM 694 C C . THR A 1 87 ? 2.764 -2.522 18.762 1.00 60.72 87 THR A C 1
ATOM 696 O O . THR A 1 87 ? 2.872 -2.512 17.539 1.00 60.72 87 THR A O 1
ATOM 699 N N . ARG A 1 88 ? 3.099 -3.597 19.490 1.00 58.53 88 ARG A N 1
ATOM 700 C CA . ARG A 1 88 ? 3.750 -4.808 18.955 1.00 58.53 88 ARG A CA 1
ATOM 701 C C . ARG A 1 88 ? 2.786 -5.980 18.732 1.00 58.53 88 ARG A C 1
ATOM 703 O O . ARG A 1 88 ? 3.176 -6.949 18.086 1.00 58.53 88 ARG A O 1
ATOM 710 N N . VAL A 1 89 ? 1.579 -5.911 19.299 1.00 53.84 89 VAL A N 1
ATOM 711 C CA . VAL A 1 89 ? 0.592 -7.011 19.354 1.00 53.84 89 VAL A CA 1
ATOM 712 C C . VAL A 1 89 ? -0.581 -6.817 18.369 1.00 53.84 89 VAL A C 1
ATOM 714 O O . VAL A 1 89 ? -1.354 -7.751 18.162 1.00 53.84 89 VAL A O 1
ATOM 717 N N . LEU A 1 90 ? -0.688 -5.651 17.719 1.00 47.53 90 LEU A N 1
ATOM 718 C CA . LEU A 1 90 ? -1.674 -5.331 16.671 1.00 47.53 90 LEU A CA 1
ATOM 719 C C . LEU A 1 90 ? -1.013 -5.241 15.292 1.00 47.53 90 LEU A C 1
ATOM 721 O O . LEU A 1 90 ? -1.651 -5.695 14.317 1.00 47.53 90 LEU A O 1
#

Sequence (90 aa):
MEQWQTWFHEKQVERTIKALKKNNFEALLVPDSKAAFEEVMKRIPDGATVAVGGSITLAQIGVLDALEKRKINFIWPQKQGKTPEETRVL

Nearest PDB structures (foldseek):
  3imk-assembly1_A  TM=3.746E-01  e=2.024E+00  Syntrophus aciditrophicus SB
  3jvv-assembly1_C-2  TM=4.169E-01  e=7.700E+00  Pseudomonas aeruginosa
  8h5v-assembly1_A  TM=3.209E-01  e=4.823E+00  Vibrio cholerae O395

Foldseek 3Di:
DDPVVVVVVVVVVVVVCVVCVVVVHHDDDDDDLQRVLVVVVVPDDAQEEDEDDDDPSCVVSCVVVVVVPGNYNYHYLVVPPPDPVSSVPD

Solvent-accessible surface area (backbone atoms only — not comparable to full-atom values): 5527 Å² total; per-residue (Å²): 132,58,74,67,57,53,52,50,51,52,54,52,50,54,52,50,38,52,55,38,44,76,70,76,34,91,67,84,89,63,95,46,63,66,54,45,38,52,54,53,60,71,70,55,61,82,68,36,76,47,75,56,79,96,50,70,64,45,52,74,55,43,47,54,68,52,50,72,74,40,72,45,51,70,45,47,38,90,80,69,38,90,46,74,65,58,43,72,76,114

Radius of gyration: 16.22 Å; Cα contacts (8 Å, |Δi|>4): 62; chains: 1; bounding box: 37×28×47 Å

pLDDT: mean 89.5, std 11.58, range [47.53, 98.31]

Secondary structure (DSSP, 8-state):
--HHHHHHHHHHHHHHHHHHHHTT------SSHHHHHHHHHHHS-TT-EEE--S-HHHHHTTHHHHHHTSSSEEE-HHHH-SSHHHHHH-

Mean predicted aligned error: 5.61 Å